Protein AF-A0A366ZKG3-F1 (afdb_monomer_lite)

Structure (mmCIF, N/CA/C/O backbone):
data_AF-A0A366ZKG3-F1
#
_entry.id   AF-A0A366ZKG3-F1
#
loop_
_atom_site.group_PDB
_atom_site.id
_atom_site.type_symbol
_atom_site.label_atom_id
_atom_site.label_alt_id
_atom_site.label_comp_id
_atom_site.label_asym_id
_atom_site.label_entity_id
_atom_site.label_seq_id
_atom_site.pdbx_PDB_ins_code
_atom_site.Cartn_x
_atom_site.Cartn_y
_atom_site.Cartn_z
_atom_site.occupancy
_atom_site.B_iso_or_equiv
_atom_site.auth_seq_id
_atom_site.auth_comp_id
_atom_site.auth_asym_id
_atom_site.auth_atom_id
_atom_site.pdbx_PDB_model_num
ATOM 1 N N . MET A 1 1 ? -26.282 4.690 -16.509 1.00 42.62 1 MET A N 1
ATOM 2 C CA . MET A 1 1 ? -25.518 4.547 -15.255 1.00 42.62 1 MET A CA 1
ATOM 3 C C . MET A 1 1 ? -24.085 4.864 -15.602 1.00 42.62 1 MET A C 1
ATOM 5 O O . MET A 1 1 ? -23.564 4.219 -16.500 1.00 42.62 1 MET A O 1
ATOM 9 N N . SER A 1 2 ? -23.527 5.928 -15.034 1.00 47.12 2 SER A N 1
ATOM 10 C CA . SER A 1 2 ? -22.193 6.404 -15.396 1.00 47.12 2 SER A CA 1
ATOM 11 C C . SER A 1 2 ? -21.162 5.371 -14.962 1.00 47.12 2 SER A C 1
ATOM 13 O O . SER A 1 2 ? -21.091 5.036 -13.783 1.00 47.12 2 SER A O 1
ATOM 15 N N . GLU A 1 3 ? -20.406 4.852 -15.920 1.00 54.94 3 GLU A N 1
ATOM 16 C CA . GLU A 1 3 ? -19.182 4.102 -15.674 1.00 54.94 3 GLU A CA 1
ATOM 17 C C . GLU A 1 3 ? -18.261 5.047 -14.889 1.00 54.94 3 GLU A C 1
ATOM 19 O O . GLU A 1 3 ? -17.750 6.025 -15.434 1.00 54.94 3 GLU A O 1
ATOM 24 N N . GLN A 1 4 ? -18.174 4.883 -13.566 1.00 61.22 4 GLN A N 1
ATOM 25 C CA . GLN A 1 4 ? -17.215 5.649 -12.779 1.00 61.22 4 GLN A CA 1
ATOM 26 C C . GLN A 1 4 ? -15.835 5.178 -13.222 1.00 61.22 4 GLN A C 1
ATOM 28 O O . GLN A 1 4 ? -15.420 4.072 -12.877 1.00 61.22 4 GLN A O 1
ATOM 33 N N . ALA A 1 5 ? -15.167 5.998 -14.036 1.00 69.50 5 ALA A N 1
ATOM 34 C CA . ALA A 1 5 ? -13.777 5.786 -14.395 1.00 69.50 5 ALA A CA 1
ATOM 35 C C . ALA A 1 5 ? -12.978 5.684 -13.092 1.00 69.50 5 ALA A C 1
ATOM 37 O O . ALA A 1 5 ? -12.950 6.625 -12.293 1.00 69.50 5 ALA A O 1
ATOM 38 N N . ARG A 1 6 ? -12.410 4.505 -12.849 1.00 83.19 6 ARG A N 1
ATOM 39 C CA . ARG A 1 6 ? -11.525 4.273 -11.712 1.00 83.19 6 ARG A CA 1
ATOM 40 C C . ARG A 1 6 ? -10.194 4.972 -11.967 1.00 83.19 6 ARG A C 1
ATOM 42 O O . ARG A 1 6 ? -9.842 5.264 -13.108 1.00 83.19 6 ARG A O 1
ATOM 49 N N . ILE A 1 7 ? -9.465 5.249 -10.895 1.00 83.62 7 ILE A N 1
ATOM 50 C CA . ILE A 1 7 ? -8.129 5.829 -10.974 1.00 83.62 7 ILE A CA 1
ATOM 51 C C . ILE A 1 7 ? -7.174 4.743 -11.467 1.00 83.62 7 ILE A C 1
ATOM 53 O O . ILE A 1 7 ? -6.943 3.760 -10.763 1.00 83.62 7 ILE A O 1
ATOM 57 N N . ASP A 1 8 ? -6.627 4.934 -12.663 1.00 84.62 8 ASP A N 1
ATOM 58 C CA . ASP A 1 8 ? -5.508 4.141 -13.159 1.00 84.62 8 ASP A CA 1
ATOM 59 C C . ASP A 1 8 ? -4.232 4.567 -12.422 1.00 84.62 8 ASP A C 1
ATOM 61 O O . ASP A 1 8 ? -3.877 5.750 -12.395 1.00 84.62 8 ASP A O 1
ATOM 65 N N . LEU A 1 9 ? -3.569 3.604 -11.783 1.00 83.81 9 LEU A N 1
ATOM 66 C CA . LEU A 1 9 ? -2.284 3.830 -11.123 1.00 83.81 9 LEU A CA 1
ATOM 67 C C . LEU A 1 9 ? -1.134 3.872 -12.139 1.00 83.81 9 LEU A C 1
ATOM 69 O O . LEU A 1 9 ? -0.111 4.492 -11.861 1.00 83.81 9 LEU A O 1
ATOM 73 N N . GLY A 1 10 ? -1.329 3.306 -13.332 1.00 80.88 10 GLY A N 1
ATOM 74 C CA . GLY A 1 10 ? -0.379 3.309 -14.434 1.00 80.88 10 GLY A CA 1
ATOM 75 C C . GLY A 1 10 ? 0.903 2.528 -14.150 1.00 80.88 10 GLY A C 1
ATOM 76 O O . GLY A 1 10 ? 1.052 1.834 -13.145 1.00 80.88 10 GLY A O 1
ATOM 77 N N . GLU A 1 11 ? 1.864 2.657 -15.064 1.00 81.88 11 GLU A N 1
ATOM 78 C CA . GLU A 1 11 ? 3.210 2.111 -14.894 1.00 81.88 11 GLU A CA 1
ATOM 79 C C . GLU A 1 11 ? 4.139 3.096 -14.158 1.00 81.88 11 GLU A C 1
ATOM 81 O O . GLU A 1 11 ? 3.919 4.316 -14.185 1.00 81.88 11 GLU A O 1
ATOM 86 N N . PRO A 1 12 ? 5.220 2.601 -13.524 1.00 81.50 12 PRO A N 1
ATOM 87 C CA . PRO A 1 12 ? 6.218 3.471 -12.923 1.00 81.50 12 PRO A CA 1
ATOM 88 C C . PRO A 1 12 ? 6.818 4.429 -13.957 1.00 81.50 12 PRO A C 1
ATOM 90 O O . PRO A 1 12 ? 7.389 4.002 -14.957 1.00 81.50 12 PRO A O 1
ATOM 93 N N . GLN A 1 13 ? 6.743 5.731 -13.681 1.00 79.94 13 GLN A N 1
ATOM 94 C CA . GLN A 1 13 ? 7.292 6.775 -14.558 1.00 79.94 13 GLN A CA 1
ATOM 95 C C . GLN A 1 13 ? 8.827 6.839 -14.493 1.00 79.94 13 GLN A C 1
ATOM 97 O O . GLN A 1 13 ? 9.484 7.247 -15.448 1.00 79.94 13 GLN A O 1
ATOM 102 N N . ASP A 1 14 ? 9.402 6.444 -13.353 1.00 83.25 14 ASP A N 1
ATOM 103 C CA . ASP A 1 14 ? 10.843 6.427 -13.108 1.00 83.25 14 ASP A CA 1
ATOM 104 C C . ASP A 1 14 ? 11.321 4.980 -12.878 1.00 83.25 14 ASP A C 1
ATOM 106 O O . ASP A 1 14 ? 10.955 4.369 -11.865 1.00 83.25 14 ASP A O 1
ATOM 110 N N . PRO A 1 15 ? 12.169 4.417 -13.762 1.00 82.12 15 PRO A N 1
ATOM 111 C CA . PRO A 1 15 ? 12.675 3.053 -13.614 1.00 82.12 15 PRO A CA 1
ATOM 112 C C . PRO A 1 15 ? 13.577 2.873 -12.383 1.00 82.12 15 PRO A C 1
ATOM 114 O O . PRO A 1 15 ? 13.718 1.754 -11.890 1.00 82.12 15 PRO A O 1
ATOM 117 N N . TYR A 1 16 ? 14.160 3.951 -11.850 1.00 83.62 16 TYR A N 1
ATOM 118 C CA . TYR A 1 16 ? 14.940 3.927 -10.610 1.00 83.62 16 TYR A CA 1
ATOM 119 C C . TYR A 1 16 ? 14.063 4.045 -9.357 1.00 83.62 16 TYR A C 1
ATOM 121 O O . TYR A 1 16 ? 14.545 3.841 -8.241 1.00 83.62 16 TYR A O 1
ATOM 129 N N . ARG A 1 17 ? 12.776 4.374 -9.519 1.00 84.69 17 ARG A N 1
ATOM 130 C CA . ARG A 1 17 ? 11.781 4.451 -8.442 1.00 84.69 17 ARG A CA 1
ATOM 131 C C . ARG A 1 17 ? 10.499 3.736 -8.872 1.00 84.69 17 ARG A C 1
ATOM 133 O O . ARG A 1 17 ? 9.457 4.377 -9.062 1.00 84.69 17 ARG A O 1
AT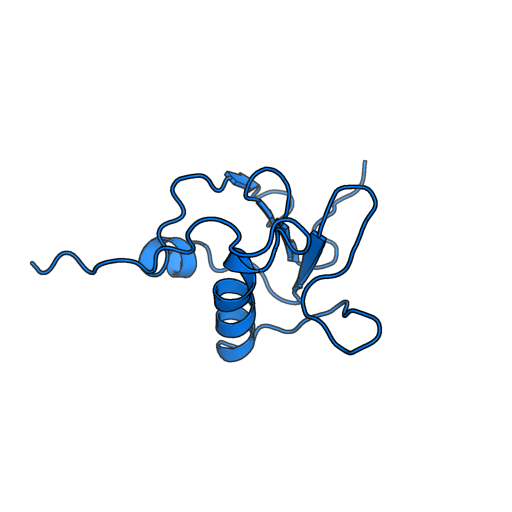OM 140 N N . PRO A 1 18 ? 10.552 2.397 -8.988 1.00 85.69 18 PRO A N 1
ATOM 141 C CA . PRO A 1 18 ? 9.460 1.614 -9.551 1.00 85.69 18 PRO A CA 1
ATOM 142 C C . PRO A 1 18 ? 8.169 1.683 -8.722 1.00 85.69 18 PRO A C 1
ATOM 144 O O . PRO A 1 18 ? 7.114 1.345 -9.226 1.00 85.69 18 PRO A O 1
ATOM 147 N N . TYR A 1 19 ? 8.203 2.161 -7.479 1.00 88.56 19 TYR A N 1
ATOM 148 C CA . TYR A 1 19 ? 7.026 2.319 -6.616 1.00 88.56 19 TYR A CA 1
ATOM 149 C C . TYR A 1 19 ? 6.235 3.620 -6.837 1.00 88.56 19 TYR A C 1
ATOM 151 O O . TYR A 1 19 ? 5.186 3.799 -6.228 1.00 88.56 19 TYR A O 1
ATOM 159 N N . THR A 1 20 ? 6.727 4.561 -7.653 1.00 89.25 20 THR A N 1
ATOM 160 C CA . THR A 1 20 ? 6.132 5.912 -7.790 1.00 89.25 20 THR A CA 1
ATOM 161 C C . THR A 1 20 ? 4.655 5.899 -8.177 1.00 89.25 20 THR A C 1
ATOM 163 O O . THR A 1 20 ? 3.883 6.711 -7.677 1.00 89.25 20 THR A O 1
ATOM 166 N N . HIS A 1 21 ? 4.252 4.938 -8.999 1.00 88.75 21 HIS A N 1
ATOM 167 C CA . HIS A 1 21 ? 2.873 4.739 -9.434 1.00 88.75 21 HIS A CA 1
ATOM 168 C C . HIS A 1 21 ? 1.921 4.287 -8.297 1.00 88.75 21 HIS A C 1
ATOM 170 O O . HIS A 1 21 ? 0.722 4.533 -8.357 1.00 88.75 21 HIS A O 1
ATOM 176 N N . LEU A 1 22 ? 2.447 3.720 -7.201 1.00 91.62 22 LEU A N 1
ATOM 177 C CA . LEU A 1 22 ? 1.679 3.354 -6.001 1.00 91.62 22 LEU A CA 1
ATOM 178 C C . LEU A 1 22 ? 1.593 4.472 -4.951 1.00 91.62 22 LEU A C 1
ATOM 180 O O . LEU A 1 22 ? 0.813 4.365 -4.003 1.00 91.62 22 LEU A O 1
ATOM 184 N N . VAL A 1 23 ? 2.379 5.544 -5.090 1.00 90.94 23 VAL A N 1
ATOM 185 C CA . VAL A 1 23 ? 2.375 6.669 -4.139 1.00 90.94 23 VAL A CA 1
ATOM 186 C C . VAL A 1 23 ? 0.980 7.286 -3.983 1.00 90.94 23 VAL A C 1
ATOM 188 O O . VAL A 1 23 ? 0.551 7.423 -2.837 1.00 90.94 23 VAL A O 1
ATOM 191 N N . PRO A 1 24 ? 0.217 7.571 -5.062 1.00 90.81 24 PRO A N 1
ATOM 192 C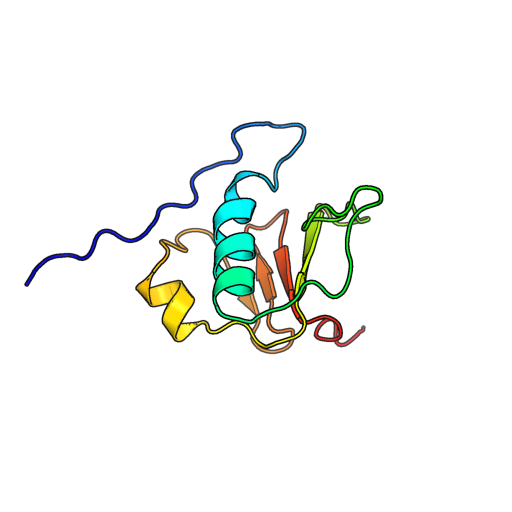 CA . PRO A 1 24 ? -1.127 8.132 -4.928 1.00 90.81 24 PRO A CA 1
ATOM 193 C C . PRO A 1 24 ? -2.085 7.241 -4.129 1.00 90.81 24 PRO A C 1
ATOM 195 O O . PRO A 1 24 ? -2.910 7.756 -3.376 1.00 90.81 24 PRO A O 1
ATOM 198 N N . LEU A 1 25 ? -1.968 5.914 -4.265 1.00 92.94 25 LEU A N 1
ATOM 199 C CA . LEU A 1 25 ? -2.762 4.958 -3.490 1.00 92.94 25 LEU A CA 1
ATOM 200 C C . LEU A 1 25 ? -2.424 5.053 -1.999 1.00 92.94 25 LEU A C 1
ATOM 202 O O . LEU A 1 25 ? -3.320 5.139 -1.163 1.00 92.94 25 LEU A O 1
ATOM 206 N N . VAL A 1 26 ? -1.135 5.060 -1.651 1.00 94.38 26 VAL A N 1
ATOM 207 C CA . VAL A 1 26 ? -0.705 5.104 -0.245 1.00 94.38 26 VAL A CA 1
ATOM 208 C C . VAL A 1 26 ? -1.055 6.442 0.404 1.00 94.38 26 VAL A C 1
ATOM 210 O O . VAL A 1 26 ? -1.555 6.465 1.528 1.00 94.38 26 VAL A O 1
ATOM 213 N N . GLU A 1 27 ? -0.845 7.556 -0.297 1.00 93.25 27 GLU A N 1
ATOM 214 C CA . GLU A 1 27 ? -1.216 8.887 0.192 1.00 93.25 27 GLU A CA 1
ATOM 215 C C . GLU A 1 27 ? -2.720 9.017 0.435 1.00 93.25 27 GLU A C 1
ATOM 217 O O . GLU A 1 27 ? -3.136 9.639 1.414 1.00 93.25 27 GLU A O 1
ATOM 222 N N . ASP A 1 28 ? -3.543 8.423 -0.429 1.00 94.94 28 ASP A N 1
ATOM 223 C CA . ASP A 1 28 ? -4.986 8.423 -0.240 1.00 94.94 28 ASP A CA 1
ATOM 224 C C . ASP A 1 28 ? -5.419 7.575 0.964 1.00 94.94 28 ASP A C 1
ATOM 226 O O . ASP A 1 28 ? -6.184 8.051 1.805 1.00 94.94 28 ASP A O 1
ATOM 230 N N . LEU A 1 29 ? -4.853 6.376 1.135 1.00 94.44 29 LEU A N 1
ATOM 231 C CA . LEU A 1 29 ? -5.099 5.556 2.326 1.00 94.44 29 LEU A CA 1
ATOM 232 C C . LEU A 1 29 ? -4.720 6.295 3.618 1.00 94.44 29 LEU A C 1
ATOM 234 O O . LEU A 1 29 ? -5.474 6.257 4.593 1.00 94.44 29 LEU A O 1
ATOM 238 N N . VAL A 1 30 ? -3.594 7.016 3.622 1.00 93.94 30 VAL A N 1
ATOM 239 C CA . VAL A 1 30 ? -3.184 7.857 4.758 1.00 93.94 30 VAL A CA 1
ATOM 240 C C . VAL A 1 30 ? -4.167 9.010 4.981 1.00 93.94 30 VAL A C 1
ATOM 242 O O . VAL A 1 30 ? -4.588 9.255 6.111 1.00 93.94 30 VAL A O 1
ATOM 245 N N . ARG A 1 31 ? -4.610 9.686 3.915 1.00 94.62 31 ARG A N 1
ATOM 246 C CA . ARG A 1 31 ? -5.623 10.754 3.990 1.00 94.62 31 ARG A CA 1
ATOM 247 C C . ARG A 1 31 ? -6.955 10.259 4.559 1.00 94.62 31 ARG A C 1
ATOM 249 O O . ARG A 1 31 ? -7.647 11.018 5.234 1.00 94.62 31 ARG A O 1
ATOM 256 N N . ARG A 1 32 ? -7.298 8.990 4.322 1.00 93.94 32 ARG A N 1
ATOM 257 C CA . ARG A 1 32 ? -8.491 8.319 4.866 1.00 93.94 32 ARG A CA 1
ATOM 258 C C . ARG A 1 32 ? -8.333 7.842 6.315 1.00 93.94 32 ARG A C 1
ATOM 260 O O . ARG A 1 32 ? -9.277 7.279 6.862 1.00 93.94 32 ARG A O 1
ATOM 267 N N . GLY A 1 33 ? -7.188 8.095 6.950 1.00 93.56 33 GLY A N 1
ATOM 268 C CA . GLY A 1 33 ? -6.954 7.813 8.367 1.00 93.56 33 GLY A CA 1
ATOM 269 C C . GLY A 1 33 ? -6.025 6.634 8.642 1.00 93.56 33 GLY A C 1
ATOM 270 O O . GLY A 1 33 ? -5.760 6.343 9.809 1.00 93.56 33 GLY A O 1
ATOM 271 N N . ASN A 1 34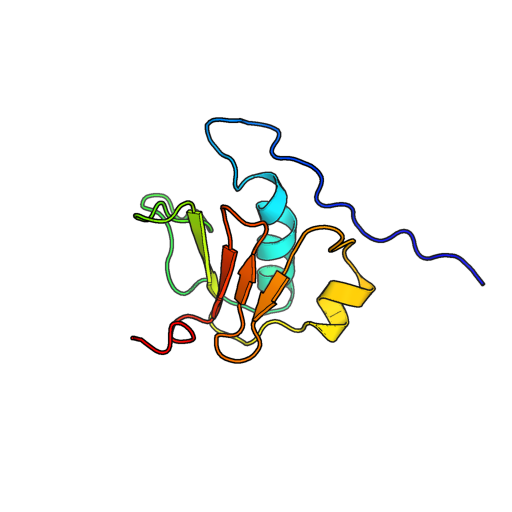 ? -5.489 5.978 7.608 1.00 94.38 34 ASN A N 1
ATOM 272 C CA . ASN A 1 34 ? -4.403 5.025 7.801 1.00 94.38 34 ASN A CA 1
ATOM 273 C C . ASN A 1 34 ? -3.104 5.768 8.170 1.00 94.38 34 ASN A C 1
ATOM 275 O O . ASN A 1 34 ? -2.989 6.987 8.030 1.00 94.38 34 ASN A O 1
ATOM 279 N N . ARG A 1 35 ? -2.103 5.050 8.670 1.00 94.31 35 ARG A N 1
ATOM 280 C CA . ARG A 1 35 ? -0.823 5.636 9.084 1.00 94.31 35 ARG A CA 1
ATOM 281 C C . ARG A 1 35 ? 0.323 4.770 8.615 1.00 94.31 35 ARG A C 1
ATOM 283 O O . ARG A 1 35 ? 0.232 3.551 8.677 1.00 94.31 35 ARG A O 1
ATOM 290 N N . LEU A 1 36 ? 1.413 5.410 8.213 1.00 94.06 36 LEU A N 1
ATOM 291 C CA . LEU A 1 36 ? 2.660 4.715 7.930 1.00 94.06 36 LEU A CA 1
ATOM 292 C C . LEU A 1 36 ? 3.317 4.292 9.246 1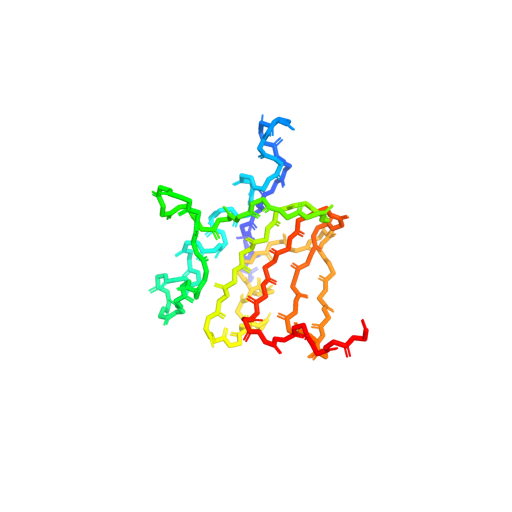.00 94.06 36 LEU A C 1
ATOM 294 O O . LEU A 1 36 ? 3.489 5.110 10.150 1.00 94.06 36 LEU A O 1
ATOM 298 N N . THR A 1 37 ? 3.677 3.021 9.352 1.00 93.75 37 THR A N 1
ATOM 299 C CA . THR A 1 37 ? 4.322 2.434 10.540 1.00 93.75 37 THR A CA 1
ATOM 300 C C . THR A 1 37 ? 5.835 2.342 10.390 1.00 93.75 37 THR A C 1
ATOM 302 O O . THR A 1 37 ? 6.557 2.411 11.382 1.00 93.75 37 THR A O 1
ATOM 305 N N . ILE A 1 38 ? 6.320 2.244 9.151 1.00 91.75 38 ILE A N 1
ATOM 306 C CA . ILE A 1 38 ? 7.734 2.326 8.792 1.00 91.75 38 ILE A CA 1
ATOM 307 C C . ILE A 1 38 ? 7.871 3.361 7.679 1.00 91.75 38 ILE A C 1
ATOM 309 O O . ILE A 1 38 ? 7.138 3.316 6.693 1.00 91.75 38 ILE A O 1
ATOM 313 N N . THR A 1 39 ? 8.831 4.272 7.828 1.00 91.12 39 THR A N 1
ATOM 314 C CA . THR A 1 39 ? 9.140 5.306 6.837 1.00 91.12 39 THR A CA 1
ATOM 315 C C . THR A 1 39 ? 10.613 5.284 6.446 1.00 91.12 39 THR A C 1
ATOM 317 O O . THR A 1 39 ? 11.475 4.772 7.168 1.00 91.12 39 THR A O 1
ATOM 320 N N . GLY A 1 40 ? 10.908 5.827 5.264 1.00 86.50 40 GLY A N 1
ATOM 321 C CA . GLY A 1 40 ? 12.271 5.992 4.775 1.00 86.50 40 GLY A CA 1
ATOM 322 C C . GLY A 1 40 ? 13.066 6.999 5.603 1.00 86.50 40 GLY A C 1
ATOM 323 O O . GLY A 1 40 ? 12.534 7.726 6.442 1.00 86.50 40 GLY A O 1
ATOM 324 N N . LYS A 1 41 ? 14.377 7.079 5.347 1.00 85.19 41 LYS A N 1
ATOM 325 C CA . LYS A 1 41 ? 15.290 7.967 6.093 1.00 85.19 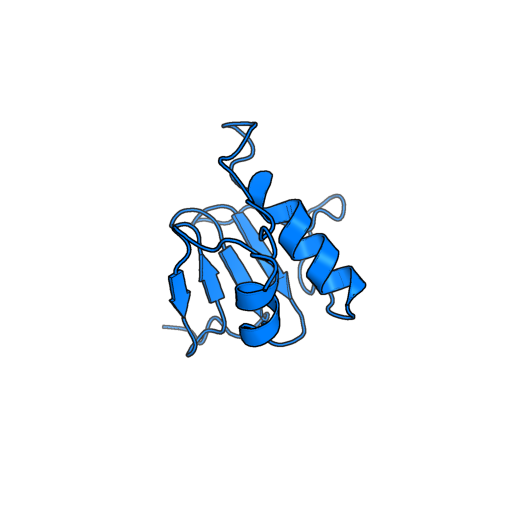41 LYS A CA 1
ATOM 326 C C . LYS A 1 41 ? 14.893 9.445 6.030 1.00 85.19 41 LYS A C 1
ATOM 328 O O . LYS A 1 41 ? 15.346 10.216 6.871 1.00 85.19 41 LYS A O 1
ATOM 333 N N . ARG A 1 42 ? 14.102 9.852 5.034 1.00 86.62 42 ARG A N 1
ATOM 334 C CA . ARG A 1 42 ? 13.606 11.224 4.866 1.00 86.62 42 ARG A CA 1
ATOM 335 C C . ARG A 1 42 ? 12.083 11.302 4.997 1.00 86.62 42 ARG A C 1
ATOM 337 O O . ARG A 1 42 ? 11.494 12.288 4.569 1.00 86.62 42 ARG A O 1
ATOM 344 N N . GLY A 1 43 ? 11.455 10.288 5.594 1.00 86.12 43 GLY A N 1
ATOM 345 C CA . GLY A 1 43 ? 10.007 10.222 5.776 1.00 86.12 43 GLY A CA 1
ATOM 346 C C . GLY A 1 43 ? 9.244 9.696 4.559 1.00 86.12 43 GLY A C 1
ATOM 347 O O . GLY A 1 43 ? 8.037 9.897 4.481 1.00 86.12 43 GLY A O 1
ATOM 348 N N . GLU A 1 44 ? 9.912 9.042 3.605 1.00 88.75 44 GLU A N 1
ATOM 349 C CA . GLU A 1 44 ? 9.244 8.458 2.441 1.00 88.75 44 GLU A CA 1
ATOM 350 C C . GLU A 1 44 ? 8.271 7.337 2.849 1.00 88.75 44 GLU A C 1
ATOM 352 O O . GLU A 1 44 ? 8.579 6.533 3.731 1.00 88.75 44 GLU A O 1
ATOM 357 N N . ALA A 1 45 ? 7.116 7.259 2.178 1.00 90.94 45 ALA A N 1
ATOM 358 C CA . ALA A 1 45 ? 6.107 6.223 2.426 1.00 90.94 45 ALA A CA 1
ATOM 359 C C . ALA A 1 45 ? 6.576 4.814 2.040 1.00 90.94 45 ALA A C 1
ATOM 361 O O . ALA A 1 45 ? 6.186 3.831 2.666 1.00 90.94 45 ALA A O 1
ATOM 362 N N . PHE A 1 46 ? 7.423 4.732 1.015 1.00 92.56 46 PHE A N 1
ATOM 363 C CA . PHE A 1 46 ? 8.035 3.493 0.563 1.00 92.56 46 PHE A CA 1
ATOM 364 C C . PHE A 1 46 ? 9.466 3.385 1.074 1.00 92.56 46 PHE A C 1
ATOM 366 O O . PHE A 1 46 ? 10.257 4.324 0.955 1.00 92.56 46 PHE A O 1
ATOM 373 N N . VAL A 1 47 ? 9.820 2.207 1.574 1.00 91.56 47 VAL A N 1
ATOM 374 C CA . VAL A 1 47 ? 11.185 1.872 1.981 1.00 91.56 47 VAL A CA 1
ATOM 375 C C . VAL A 1 47 ? 11.773 0.802 1.076 1.00 91.56 47 VAL A C 1
ATOM 377 O O . VAL A 1 47 ? 11.080 -0.112 0.635 1.00 91.56 47 VAL A O 1
ATOM 380 N N . SER A 1 48 ? 13.068 0.930 0.792 1.00 89.62 48 SER A N 1
ATOM 381 C CA . SER A 1 48 ? 13.824 -0.078 0.051 1.00 89.62 48 SER A CA 1
ATOM 382 C C . SER A 1 48 ? 14.049 -1.306 0.936 1.00 89.62 48 SER A C 1
ATOM 384 O O . SER A 1 48 ? 14.478 -1.178 2.084 1.00 89.62 48 SER A O 1
ATOM 386 N N . THR A 1 49 ? 13.761 -2.488 0.398 1.00 86.94 49 THR A N 1
ATOM 387 C CA . THR A 1 49 ? 13.924 -3.788 1.058 1.00 86.94 49 THR A CA 1
ATOM 388 C C . THR A 1 49 ? 14.641 -4.769 0.130 1.00 86.94 49 THR A C 1
ATOM 390 O O . THR A 1 49 ? 14.890 -4.465 -1.036 1.00 86.94 49 THR A O 1
ATOM 393 N N . GLN A 1 50 ? 14.968 -5.968 0.623 1.00 80.69 50 GLN A N 1
ATOM 394 C CA . GLN A 1 50 ? 15.601 -7.008 -0.199 1.00 80.69 50 GLN A CA 1
ATOM 395 C C . GLN A 1 50 ? 14.719 -7.444 -1.387 1.00 80.69 50 GLN A C 1
ATOM 397 O O . GLN A 1 50 ? 15.247 -7.864 -2.412 1.00 80.69 50 GLN A O 1
ATOM 402 N N . GLY A 1 51 ? 13.392 -7.333 -1.254 1.00 78.50 51 GLY A N 1
ATOM 403 C CA . GLY A 1 51 ? 12.416 -7.778 -2.253 1.00 78.50 51 GLY A CA 1
ATOM 404 C C . GLY A 1 51 ? 11.833 -6.676 -3.140 1.00 78.50 51 GLY A C 1
ATOM 405 O O . GLY A 1 51 ? 10.939 -6.977 -3.920 1.00 78.50 51 GLY A O 1
ATOM 406 N N . GLY A 1 52 ? 12.293 -5.423 -3.021 1.00 87.69 52 GLY A N 1
ATOM 407 C CA . GLY A 1 52 ? 11.740 -4.278 -3.754 1.00 87.69 52 GLY A CA 1
ATOM 408 C C . GLY A 1 52 ? 11.450 -3.086 -2.845 1.00 87.69 52 GLY A C 1
ATOM 409 O O . GLY A 1 52 ? 12.236 -2.782 -1.944 1.00 87.69 52 GLY A O 1
ATOM 410 N N . TYR A 1 53 ? 10.329 -2.403 -3.078 1.00 91.38 53 TYR A N 1
ATOM 411 C CA . TYR A 1 53 ? 9.889 -1.269 -2.265 1.00 91.38 53 TYR A CA 1
ATOM 412 C C . TYR A 1 53 ? 8.539 -1.537 -1.616 1.00 91.38 53 TYR A C 1
ATOM 414 O O . TYR A 1 53 ? 7.589 -1.958 -2.280 1.00 91.38 53 TYR A O 1
ATOM 422 N N . ASN A 1 54 ? 8.457 -1.237 -0.321 1.00 92.94 54 ASN A N 1
ATOM 423 C CA . ASN A 1 54 ? 7.306 -1.601 0.495 1.00 92.94 54 ASN A CA 1
ATOM 424 C C . ASN A 1 54 ? 6.759 -0.371 1.214 1.00 92.94 54 ASN A C 1
ATOM 426 O O . ASN A 1 54 ? 7.540 0.425 1.740 1.00 92.94 54 ASN A O 1
ATOM 430 N N . ALA A 1 55 ? 5.436 -0.256 1.283 1.00 94.88 55 ALA A N 1
ATOM 431 C CA . ALA A 1 55 ? 4.753 0.653 2.196 1.00 94.88 55 ALA A CA 1
ATOM 432 C C . ALA A 1 55 ? 4.068 -0.149 3.308 1.00 94.88 55 ALA A C 1
ATOM 434 O O . ALA A 1 55 ? 3.370 -1.133 3.043 1.00 94.88 55 ALA A O 1
ATOM 435 N N . TYR A 1 56 ? 4.273 0.291 4.548 1.00 94.06 56 TYR A N 1
ATOM 436 C CA . TYR A 1 56 ? 3.768 -0.371 5.745 1.00 94.06 56 TYR A CA 1
ATOM 437 C C . TYR A 1 56 ? 2.740 0.516 6.433 1.00 94.06 56 TYR A C 1
ATOM 439 O O . TYR A 1 56 ? 3.054 1.623 6.871 1.00 94.06 56 TYR A O 1
ATOM 447 N N . LEU A 1 57 ? 1.515 0.020 6.519 1.00 95.12 57 LEU A N 1
ATOM 448 C CA . LEU A 1 57 ? 0.350 0.699 7.061 1.00 95.12 57 LEU A CA 1
ATOM 449 C C . LEU A 1 57 ? 0.003 0.162 8.453 1.00 95.12 57 LEU A C 1
ATOM 451 O O . LEU A 1 57 ? 0.435 -0.921 8.841 1.00 95.12 57 LEU A O 1
ATOM 455 N N . ALA A 1 58 ? -0.725 0.945 9.239 1.00 94.56 58 ALA A N 1
ATOM 456 C CA . ALA A 1 58 ? -1.157 0.560 10.581 1.00 94.56 58 ALA A CA 1
ATOM 457 C C . ALA A 1 58 ? -2.490 -0.194 10.561 1.00 94.56 58 ALA A C 1
ATOM 459 O O . ALA A 1 58 ? -2.718 -1.051 11.408 1.00 94.56 58 ALA A O 1
ATOM 460 N N . GLU A 1 59 ? -3.352 0.136 9.600 1.00 94.06 59 GLU A N 1
ATOM 461 C CA . GLU A 1 59 ? -4.729 -0.350 9.527 1.00 94.06 59 GLU A CA 1
ATOM 462 C C . GLU A 1 59 ? -4.956 -1.192 8.266 1.00 94.06 59 GLU A C 1
ATOM 464 O O . GLU A 1 59 ? -4.334 -0.893 7.237 1.00 94.06 59 GLU A O 1
ATOM 469 N N . PRO A 1 60 ? -5.877 -2.175 8.306 1.00 93.62 60 PRO A N 1
ATOM 470 C CA . PRO A 1 60 ? -6.186 -3.028 7.167 1.00 93.62 60 PRO A CA 1
ATOM 471 C C . PRO A 1 60 ? -6.495 -2.296 5.863 1.00 93.62 60 PRO A C 1
ATOM 473 O O . PRO A 1 60 ? -7.108 -1.222 5.851 1.00 93.62 60 PRO A O 1
ATOM 476 N N . LEU A 1 61 ? -6.113 -2.913 4.748 1.00 93.62 61 LEU A N 1
ATOM 477 C CA . LEU A 1 61 ? -6.473 -2.456 3.418 1.00 93.62 61 LEU A CA 1
ATOM 478 C C . LEU A 1 61 ? -7.981 -2.612 3.220 1.00 93.62 61 LEU A C 1
ATOM 480 O O . LEU A 1 61 ? -8.526 -3.712 3.131 1.00 93.62 61 LEU A O 1
ATOM 484 N N . ASP A 1 62 ? -8.667 -1.480 3.092 1.00 92.38 62 ASP A N 1
ATOM 485 C CA . ASP A 1 62 ? -10.072 -1.436 2.699 1.00 92.38 62 ASP A CA 1
ATOM 486 C C . ASP A 1 62 ? -10.200 -1.824 1.216 1.00 92.38 62 ASP A C 1
ATOM 488 O O . ASP A 1 62 ? -10.272 -0.982 0.320 1.00 92.38 62 ASP A O 1
ATOM 492 N N . MET A 1 63 ? -10.178 -3.129 0.939 1.00 91.25 63 MET A N 1
ATOM 493 C CA . MET A 1 63 ? -10.204 -3.656 -0.425 1.00 91.25 63 MET A CA 1
ATOM 494 C C . MET A 1 63 ? -11.512 -3.362 -1.158 1.00 91.25 63 MET A C 1
ATOM 496 O O . MET A 1 63 ? -11.515 -3.307 -2.389 1.00 91.25 63 MET A O 1
ATOM 500 N N . ALA A 1 64 ? -12.616 -3.168 -0.432 1.00 92.25 64 ALA A N 1
ATOM 501 C CA . ALA A 1 64 ? -13.881 -2.755 -1.026 1.00 92.25 64 ALA A CA 1
ATOM 502 C C . ALA A 1 64 ? -13.759 -1.339 -1.599 1.00 92.25 64 ALA A C 1
ATOM 504 O O . ALA A 1 64 ? -14.100 -1.118 -2.762 1.00 92.25 64 ALA A O 1
ATOM 505 N N . TYR A 1 65 ? -13.194 -0.414 -0.819 1.00 93.19 65 TYR A N 1
ATOM 506 C CA . TYR A 1 65 ? -12.857 0.923 -1.291 1.00 93.19 65 TYR A CA 1
ATOM 507 C C . TYR A 1 65 ? -11.846 0.889 -2.438 1.00 93.19 65 TYR A C 1
ATOM 509 O O . TYR A 1 65 ? -12.104 1.455 -3.496 1.00 93.19 65 TYR A O 1
ATOM 517 N N . LEU A 1 66 ? -10.728 0.175 -2.274 1.00 93.12 66 LEU A N 1
ATOM 518 C CA . LEU A 1 66 ? -9.669 0.153 -3.282 1.00 93.12 66 LEU A CA 1
ATOM 519 C C . LEU A 1 66 ? -10.177 -0.360 -4.635 1.00 93.12 66 LEU A C 1
ATOM 521 O O . LEU A 1 66 ? -9.873 0.236 -5.660 1.00 93.12 66 LEU A O 1
ATOM 525 N N . ARG A 1 67 ? -11.017 -1.402 -4.650 1.00 92.06 67 ARG A N 1
ATOM 526 C CA . ARG A 1 67 ? -11.639 -1.921 -5.882 1.00 92.06 67 ARG A CA 1
ATOM 527 C C . ARG A 1 67 ? -12.724 -1.009 -6.452 1.00 92.06 67 ARG A C 1
ATOM 529 O O . ARG A 1 67 ? -13.031 -1.114 -7.636 1.00 92.06 67 ARG A O 1
ATOM 536 N N . ALA A 1 68 ? -13.351 -0.175 -5.627 1.00 91.50 68 ALA A N 1
ATOM 537 C CA . ALA A 1 68 ? -14.317 0.818 -6.086 1.00 91.50 68 ALA A CA 1
ATOM 538 C C . ALA A 1 68 ? -13.622 2.044 -6.698 1.00 91.50 68 ALA A C 1
ATOM 540 O O . ALA A 1 68 ? -14.139 2.612 -7.657 1.00 91.50 68 ALA A O 1
ATOM 541 N N . THR A 1 69 ? -12.457 2.425 -6.172 1.00 92.44 69 THR A N 1
ATOM 542 C CA . THR A 1 69 ? -11.763 3.671 -6.518 1.00 92.44 69 THR A CA 1
ATOM 543 C C . THR A 1 69 ? -10.662 3.492 -7.557 1.00 92.44 69 THR A C 1
ATOM 545 O O . THR A 1 69 ? -10.528 4.347 -8.429 1.00 92.44 69 THR A O 1
ATOM 548 N N . TYR A 1 70 ? -9.895 2.404 -7.497 1.00 91.12 70 TYR A N 1
ATOM 549 C CA . TYR A 1 70 ? -8.707 2.191 -8.324 1.00 91.12 70 TYR A CA 1
ATOM 550 C C . TYR A 1 70 ? -8.904 1.064 -9.327 1.00 91.12 70 TYR A C 1
ATOM 552 O O . TYR A 1 70 ? -9.554 0.053 -9.039 1.00 91.12 70 TYR A O 1
ATOM 560 N N . ASP A 1 71 ? -8.310 1.226 -10.507 1.00 90.38 71 ASP A N 1
ATOM 561 C CA . ASP A 1 71 ? -8.123 0.105 -11.412 1.00 90.38 71 ASP A CA 1
ATOM 562 C C . ASP A 1 71 ? -6.926 -0.720 -10.937 1.00 90.38 71 ASP A C 1
ATOM 564 O O . ASP A 1 71 ? -5.770 -0.324 -11.050 1.00 90.38 71 ASP A O 1
ATOM 568 N N . LEU A 1 72 ? -7.229 -1.871 -10.341 1.00 87.00 72 LEU A N 1
ATOM 569 C CA . LEU A 1 72 ? -6.233 -2.799 -9.818 1.00 87.00 72 LEU A CA 1
ATOM 570 C C . LEU A 1 72 ? -5.855 -3.880 -10.845 1.00 87.00 72 LEU A C 1
ATOM 572 O O . LEU A 1 72 ? -5.311 -4.911 -10.451 1.00 87.00 72 LEU A O 1
ATOM 576 N N . GLY A 1 73 ? -6.167 -3.694 -12.134 1.00 75.94 73 GLY A N 1
ATOM 577 C CA . GLY A 1 73 ? -5.875 -4.630 -13.224 1.00 75.94 73 GLY A CA 1
ATOM 578 C C . GLY A 1 73 ? -4.380 -4.924 -13.390 1.00 75.94 73 GLY A C 1
ATOM 579 O O . GLY A 1 73 ? -3.707 -4.321 -14.212 1.00 75.94 73 GLY A O 1
ATOM 580 N N . GLY A 1 74 ? -3.856 -5.861 -12.601 1.00 82.00 74 GLY A N 1
ATOM 581 C CA . GLY A 1 74 ? -2.429 -6.207 -12.542 1.00 82.00 74 GLY A CA 1
ATOM 582 C C . GLY A 1 74 ? -1.914 -6.410 -11.117 1.00 82.00 74 GLY A C 1
ATOM 583 O O . GLY A 1 74 ? -0.895 -7.065 -10.914 1.00 82.00 74 GLY A O 1
ATOM 584 N N . TYR A 1 75 ? -2.656 -5.928 -10.120 1.00 90.38 75 TYR A N 1
ATOM 585 C CA . TYR A 1 75 ? -2.336 -6.119 -8.716 1.00 90.38 75 TYR A CA 1
ATOM 586 C C . TYR A 1 75 ? -2.936 -7.419 -8.186 1.00 90.38 75 TYR A C 1
ATOM 588 O O . TYR A 1 75 ? -4.091 -7.759 -8.455 1.00 90.38 75 TYR A O 1
ATOM 596 N N . SER A 1 76 ? -2.170 -8.125 -7.362 1.00 92.12 76 SER A N 1
ATOM 597 C CA . SER A 1 76 ? -2.667 -9.251 -6.575 1.00 92.12 76 SER A CA 1
ATOM 598 C C . SER A 1 76 ? -2.831 -8.839 -5.117 1.00 92.12 76 SER A C 1
ATOM 600 O O . SER A 1 76 ? -2.026 -8.081 -4.577 1.00 92.12 76 SER A O 1
ATOM 602 N N . TYR A 1 77 ? -3.909 -9.317 -4.498 1.00 93.38 77 TYR A N 1
ATOM 603 C CA . TYR A 1 77 ? -4.186 -9.100 -3.084 1.00 93.38 77 TYR A CA 1
ATOM 604 C C . TYR A 1 77 ? -4.130 -10.430 -2.334 1.00 93.38 77 TYR A C 1
ATOM 606 O O . TYR A 1 77 ? -4.836 -11.372 -2.698 1.00 93.38 77 TYR A O 1
ATOM 614 N N . ASP A 1 78 ? -3.308 -10.483 -1.291 1.00 92.44 78 ASP A N 1
ATOM 615 C CA . ASP A 1 78 ? -3.224 -11.584 -0.339 1.00 92.44 78 ASP A CA 1
ATOM 616 C C . ASP A 1 78 ? -3.941 -11.184 0.954 1.00 92.44 78 ASP A C 1
ATOM 618 O O . ASP A 1 78 ? -3.495 -10.287 1.668 1.00 92.44 78 ASP A O 1
ATOM 622 N N . ALA A 1 79 ? -5.059 -11.849 1.244 1.00 90.12 79 ALA A N 1
ATOM 623 C CA . ALA A 1 79 ? -5.870 -11.582 2.427 1.00 90.12 79 ALA A CA 1
ATOM 624 C C . ALA A 1 79 ? -5.255 -12.133 3.724 1.00 90.12 79 ALA A C 1
ATOM 626 O O . ALA A 1 79 ? -5.584 -11.639 4.798 1.00 90.12 79 ALA A O 1
ATOM 627 N N . ALA A 1 80 ? -4.384 -13.149 3.649 1.00 88.69 80 ALA A N 1
ATOM 628 C CA . ALA A 1 80 ? -3.735 -13.706 4.837 1.00 88.69 80 ALA A CA 1
ATOM 629 C C . ALA A 1 80 ? -2.710 -12.721 5.401 1.00 88.69 80 ALA A C 1
ATOM 631 O O . ALA A 1 80 ? -2.594 -12.565 6.615 1.00 88.69 80 ALA A O 1
ATOM 632 N N . THR A 1 81 ? -2.015 -12.029 4.500 1.00 88.62 81 THR A N 1
ATOM 633 C CA . THR A 1 81 ? -0.994 -11.038 4.832 1.00 88.62 81 THR A CA 1
ATOM 634 C C . THR A 1 81 ? -1.437 -9.613 4.536 1.00 88.62 81 THR A C 1
ATOM 636 O O . THR A 1 81 ? -0.581 -8.752 4.368 1.00 88.62 81 THR A O 1
ATOM 639 N N . ASP A 1 82 ? -2.734 -9.362 4.381 1.00 93.44 82 ASP A N 1
ATOM 640 C CA . ASP A 1 82 ? -3.324 -8.072 4.005 1.00 93.44 82 ASP A CA 1
ATOM 641 C C . ASP A 1 82 ? -2.431 -7.203 3.089 1.00 93.44 82 ASP A C 1
ATOM 643 O O . ASP A 1 82 ? -2.011 -6.095 3.435 1.00 93.44 82 ASP A O 1
ATOM 647 N N . ARG A 1 83 ? -2.043 -7.778 1.943 1.00 93.00 83 ARG A N 1
ATOM 648 C CA . ARG A 1 83 ? -0.995 -7.247 1.061 1.00 93.00 83 ARG A CA 1
ATOM 649 C C . ARG A 1 83 ? -1.511 -7.059 -0.351 1.00 93.00 83 ARG A C 1
ATOM 651 O O . ARG A 1 83 ? -1.966 -8.016 -0.964 1.00 93.00 83 ARG A O 1
ATOM 658 N N . LEU A 1 84 ? -1.320 -5.868 -0.905 1.00 94.06 84 LEU A N 1
ATOM 659 C CA . LEU A 1 84 ? -1.517 -5.563 -2.321 1.00 94.06 84 LEU A CA 1
ATOM 660 C C . LEU A 1 84 ? -0.155 -5.460 -3.023 1.00 94.06 84 LEU A C 1
ATOM 662 O O . LEU A 1 84 ? 0.697 -4.702 -2.568 1.00 94.06 84 LEU A O 1
ATOM 666 N N . THR A 1 85 ? 0.064 -6.185 -4.123 1.00 91.94 85 THR A N 1
ATOM 667 C CA . THR A 1 85 ? 1.339 -6.180 -4.865 1.00 91.94 85 THR A CA 1
ATOM 668 C C . THR A 1 85 ? 1.153 -6.083 -6.376 1.00 91.94 85 THR A C 1
ATOM 670 O O . THR A 1 85 ? 0.262 -6.727 -6.922 1.00 91.94 85 THR A O 1
ATOM 673 N N . ASP A 1 86 ? 2.023 -5.323 -7.045 1.00 88.88 86 ASP A N 1
ATOM 674 C CA . ASP A 1 86 ? 2.152 -5.249 -8.516 1.00 88.88 86 ASP A CA 1
ATOM 675 C C . ASP A 1 86 ? 3.119 -6.319 -9.089 1.00 88.88 86 ASP A C 1
ATOM 677 O O . ASP A 1 86 ? 3.459 -6.300 -10.270 1.00 88.88 86 ASP A O 1
ATOM 681 N N . GLY A 1 87 ? 3.629 -7.224 -8.239 1.00 87.25 87 GLY A N 1
ATOM 682 C CA . GLY A 1 87 ? 4.662 -8.211 -8.577 1.00 87.25 87 GLY A CA 1
ATOM 683 C C . GLY A 1 87 ? 6.113 -7.777 -8.299 1.00 87.25 87 GLY A C 1
ATOM 684 O O . GLY A 1 87 ? 7.010 -8.617 -8.365 1.00 87.25 87 GLY A O 1
ATOM 685 N N . ARG A 1 88 ? 6.369 -6.506 -7.966 1.00 85.62 88 ARG A N 1
ATOM 686 C CA . ARG A 1 88 ? 7.695 -5.939 -7.621 1.00 85.62 88 ARG A CA 1
ATOM 687 C C . ARG A 1 88 ? 7.690 -5.102 -6.338 1.00 85.62 88 ARG A C 1
ATOM 689 O O . ARG A 1 88 ? 8.663 -5.098 -5.593 1.00 85.62 88 ARG A O 1
ATOM 696 N N . ASN A 1 89 ? 6.616 -4.371 -6.101 1.00 90.62 89 ASN A N 1
ATOM 697 C CA . ASN A 1 89 ? 6.377 -3.475 -4.987 1.00 90.62 89 ASN A CA 1
ATOM 698 C C . ASN A 1 89 ? 5.060 -3.872 -4.323 1.00 90.62 89 ASN A C 1
ATOM 700 O O . ASN A 1 89 ? 4.197 -4.528 -4.923 1.00 90.62 89 ASN A O 1
ATOM 704 N N . TRP A 1 90 ? 4.898 -3.492 -3.061 1.00 91.25 90 TRP A N 1
ATOM 705 C CA . TRP A 1 90 ? 3.676 -3.813 -2.340 1.00 91.25 90 TRP A CA 1
ATOM 706 C C . TRP A 1 90 ? 3.346 -2.838 -1.217 1.00 91.25 90 TRP A C 1
ATOM 708 O O . TRP A 1 90 ? 4.203 -2.135 -0.681 1.00 91.25 90 TRP A O 1
ATOM 718 N N . VAL A 1 91 ? 2.062 -2.819 -0.875 1.00 93.19 91 VAL A N 1
ATOM 719 C CA . VAL A 1 91 ? 1.471 -2.090 0.247 1.00 93.19 91 VAL A CA 1
ATOM 720 C C . VAL A 1 91 ? 0.846 -3.122 1.179 1.00 93.19 91 VAL A C 1
ATOM 722 O O . VAL A 1 91 ? 0.174 -4.041 0.711 1.00 93.19 91 VAL A O 1
ATOM 725 N N . SER A 1 92 ? 1.080 -3.008 2.482 1.00 93.06 92 SER A N 1
ATOM 726 C CA . SER A 1 92 ? 0.558 -3.957 3.477 1.00 93.06 92 SER A CA 1
ATOM 727 C C . SER A 1 92 ? 0.397 -3.326 4.843 1.00 93.06 92 SER A C 1
ATOM 729 O O . SER A 1 92 ? 0.927 -2.242 5.084 1.00 93.06 92 SER A O 1
ATOM 731 N N . VAL A 1 93 ? -0.250 -4.041 5.757 1.00 89.81 93 VAL A N 1
ATOM 732 C CA . VAL A 1 93 ? -0.205 -3.716 7.182 1.00 89.81 93 VAL A CA 1
ATOM 733 C C . VAL A 1 93 ? 1.087 -4.216 7.821 1.00 89.81 93 VAL A C 1
ATOM 735 O O . VAL A 1 93 ? 1.563 -5.321 7.592 1.00 89.81 93 VAL A O 1
ATOM 738 N N . TYR A 1 94 ? 1.682 -3.411 8.686 1.00 82.44 94 TYR A N 1
ATOM 739 C CA . TYR A 1 94 ? 2.824 -3.852 9.473 1.00 82.44 94 TYR A CA 1
ATOM 740 C C . TYR A 1 94 ? 2.450 -5.011 10.400 1.00 82.44 94 TYR A C 1
ATOM 742 O O . TYR A 1 94 ? 1.532 -4.906 11.2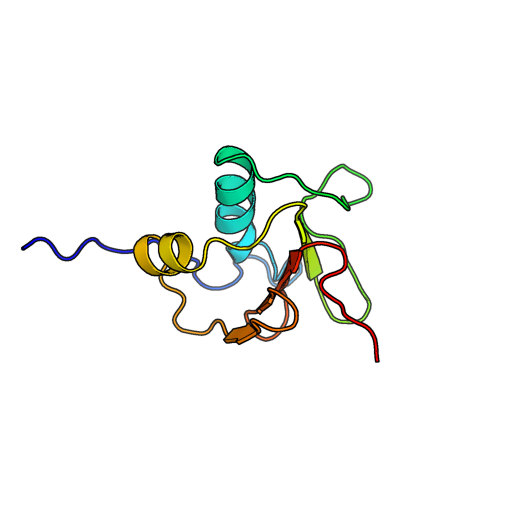08 1.00 82.44 94 TYR A O 1
ATOM 750 N N . GLY A 1 95 ? 3.183 -6.120 10.281 1.00 65.38 95 GLY A N 1
ATOM 751 C CA . GLY A 1 95 ? 2.895 -7.365 10.999 1.00 65.38 95 GLY A CA 1
ATOM 752 C C . GLY A 1 95 ? 1.954 -8.319 10.260 1.00 65.38 95 GLY A C 1
ATOM 753 O O . GLY A 1 95 ? 1.739 -9.429 10.739 1.00 65.38 95 GLY A O 1
ATOM 754 N N . SER A 1 96 ? 1.442 -7.937 9.086 1.00 63.09 96 SER A N 1
ATOM 755 C CA . SER A 1 96 ? 0.755 -8.872 8.198 1.00 63.09 96 SER A CA 1
ATOM 756 C C . SER A 1 96 ? 1.730 -9.769 7.426 1.00 63.09 96 SER A C 1
ATOM 758 O O . SER A 1 96 ? 1.315 -10.775 6.866 1.00 63.09 96 SER A O 1
ATOM 760 N N . ASP A 1 97 ? 3.037 -9.492 7.481 1.00 59.56 97 ASP A N 1
ATOM 761 C CA . ASP A 1 97 ? 4.077 -10.490 7.219 1.00 59.56 97 ASP A CA 1
ATOM 762 C C . ASP A 1 97 ? 4.060 -11.524 8.361 1.00 59.56 97 ASP A C 1
ATOM 764 O O . ASP A 1 97 ? 4.878 -11.510 9.283 1.00 59.56 97 ASP A O 1
ATOM 768 N N . SER A 1 98 ? 3.027 -12.370 8.373 1.00 46.66 98 SER A N 1
ATOM 769 C CA . SER A 1 98 ? 2.926 -13.515 9.265 1.00 46.66 98 SER A CA 1
ATOM 770 C C . SER A 1 98 ? 4.001 -14.504 8.830 1.00 46.66 98 SER A C 1
ATOM 772 O O . SER A 1 98 ? 3.780 -15.323 7.936 1.00 46.66 98 SER A O 1
ATOM 774 N N . GLY A 1 99 ? 5.183 -14.331 9.416 1.00 48.44 99 GLY A N 1
ATOM 775 C CA . GLY A 1 99 ? 6.417 -14.977 9.013 1.00 48.44 99 GLY A CA 1
ATOM 776 C C . GLY A 1 99 ? 6.290 -16.462 8.682 1.00 48.44 99 GLY A C 1
ATOM 777 O O . GLY A 1 99 ? 5.622 -17.243 9.368 1.00 48.44 99 GLY A O 1
ATOM 778 N N . ARG A 1 100 ? 7.026 -16.839 7.642 1.00 37.12 100 ARG A N 1
ATOM 779 C CA . ARG A 1 100 ? 7.669 -18.142 7.539 1.00 37.12 100 ARG A CA 1
ATOM 780 C C . ARG A 1 100 ? 9.162 -17.938 7.386 1.00 37.12 100 ARG A C 1
ATOM 782 O O . ARG A 1 100 ? 9.538 -17.040 6.603 1.00 37.12 100 ARG A O 1
#

Sequence (100 aa):
MSEQARIDLGEPQDPYRPYTHLVPLVEDLVRRGNRLTITGKRGEAFVSTQGGYNAYLAEPLDMAYLRATYDLGGYSYDAATDRLTDGRNWVSVYGSDSGR

Secondary structure (DSSP, 8-state):
------EE--S-S-TT-TTGGGHHHHHHHHHTT--EEE--TTS-SEEEETTEEEEEESS---HHHHHHHEE-TT-EEETTTTEEE-SSEEEEETT-----

pLDDT: mean 85.71, std 12.33, range [37.12, 95.12]

Foldseek 3Di:
DDPPDAAELDFQPDPVQRCPSCVVVQVVVVVVPKDFPDADPVRHQWDQDPQAIEGEIADADPVVVCVVHHDLPQWDADPQLSWIDNNRYIYGHVVSCVDD

Radius of gyration: 13.28 Å; chains: 1; bounding box: 41×29×27 Å